Protein AF-A0AAE2MJR6-F1 (afdb_monomer_lite)

Structure (mmCIF, N/CA/C/O backbone):
data_AF-A0AAE2MJR6-F1
#
_entry.id   AF-A0AAE2MJR6-F1
#
loop_
_atom_site.group_PDB
_atom_site.id
_atom_site.type_symbol
_atom_site.label_atom_id
_atom_site.label_alt_id
_atom_site.label_comp_id
_atom_site.label_asym_id
_atom_site.label_entity_id
_atom_site.label_seq_id
_atom_site.pdbx_PDB_ins_code
_atom_site.Cartn_x
_atom_site.Cartn_y
_atom_site.Cartn_z
_atom_site.occupancy
_atom_site.B_iso_or_equiv
_atom_site.auth_seq_id
_atom_site.auth_comp_id
_atom_site.auth_asym_id
_atom_site.auth_atom_id
_atom_site.pdbx_PDB_model_num
ATOM 1 N N . MET A 1 1 ? -32.790 56.147 -13.586 1.00 42.50 1 MET A N 1
ATOM 2 C CA . MET A 1 1 ? -31.923 55.150 -14.253 1.00 42.50 1 MET A CA 1
ATOM 3 C C . MET A 1 1 ? -31.091 54.486 -13.165 1.00 42.50 1 MET A C 1
ATOM 5 O O . MET A 1 1 ? -30.377 55.201 -12.477 1.00 42.50 1 MET A O 1
ATOM 9 N N . LYS A 1 2 ? -31.269 53.187 -12.895 1.00 45.06 2 LYS A N 1
ATOM 10 C CA . LYS A 1 2 ? -30.605 52.491 -11.777 1.00 45.06 2 LYS A CA 1
ATOM 11 C C . LYS A 1 2 ? -29.998 51.201 -12.327 1.00 45.06 2 LYS A C 1
ATOM 13 O O . LYS A 1 2 ? -30.725 50.260 -12.621 1.00 45.06 2 LYS A O 1
ATOM 18 N N . TYR A 1 3 ? -28.690 51.224 -12.570 1.00 49.66 3 TYR A N 1
ATOM 19 C CA . TYR A 1 3 ? -27.945 50.092 -13.114 1.00 49.66 3 TYR A CA 1
ATOM 20 C C . TYR A 1 3 ? -27.740 49.054 -12.008 1.00 49.66 3 TYR A C 1
ATOM 22 O O . TYR A 1 3 ? -27.113 49.342 -10.991 1.00 49.66 3 TYR A O 1
ATOM 30 N N . ALA A 1 4 ? -28.312 47.865 -12.192 1.00 53.41 4 ALA A N 1
ATOM 31 C CA . ALA A 1 4 ? -28.063 46.717 -11.334 1.00 53.41 4 ALA A CA 1
ATOM 32 C C . ALA A 1 4 ? -26.775 46.031 -11.808 1.00 53.41 4 ALA A C 1
ATOM 34 O O . ALA A 1 4 ? -26.721 45.492 -12.912 1.00 53.41 4 ALA A O 1
ATOM 35 N N . ILE A 1 5 ? -25.729 46.093 -10.985 1.00 59.62 5 ILE A N 1
ATOM 36 C CA . ILE A 1 5 ? -24.461 45.402 -11.222 1.00 59.62 5 ILE A CA 1
ATOM 37 C C . ILE A 1 5 ? -24.640 43.951 -10.763 1.00 59.62 5 ILE A C 1
ATOM 39 O O . ILE A 1 5 ? -24.775 43.680 -9.571 1.00 59.62 5 ILE A O 1
ATOM 43 N N . LEU A 1 6 ? -24.673 43.027 -11.721 1.00 54.59 6 LEU A N 1
ATOM 44 C CA . LEU A 1 6 ? -24.628 41.585 -11.484 1.00 54.59 6 LEU A CA 1
ATOM 45 C C . LEU A 1 6 ? -23.176 41.178 -11.213 1.00 54.59 6 LEU A C 1
ATOM 47 O O . LEU A 1 6 ? -22.350 41.145 -12.123 1.00 54.59 6 LEU A O 1
ATOM 51 N N . ILE A 1 7 ? -22.864 40.881 -9.953 1.00 62.75 7 ILE A N 1
ATOM 52 C CA . ILE A 1 7 ? -21.582 40.292 -9.556 1.00 62.75 7 ILE A CA 1
ATOM 53 C C . ILE A 1 7 ? -21.680 38.784 -9.808 1.00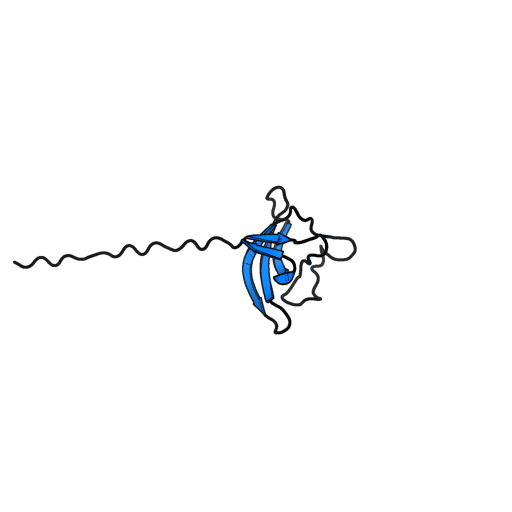 62.75 7 ILE A C 1
ATOM 55 O O . ILE A 1 7 ? -22.343 38.065 -9.063 1.00 62.75 7 ILE A O 1
ATOM 59 N N . ALA A 1 8 ? -21.043 38.304 -10.875 1.00 61.25 8 ALA A N 1
ATOM 60 C CA . ALA A 1 8 ? -20.866 36.877 -11.116 1.00 61.25 8 ALA A CA 1
ATOM 61 C C . ALA A 1 8 ? -19.721 36.359 -10.231 1.00 61.25 8 ALA A C 1
ATOM 63 O O . ALA A 1 8 ? -18.555 36.684 -10.456 1.00 61.25 8 ALA A O 1
ATOM 64 N N . ALA A 1 9 ? -20.050 35.576 -9.204 1.00 61.84 9 ALA A N 1
ATOM 65 C CA . ALA A 1 9 ? -19.058 34.891 -8.386 1.00 61.84 9 ALA A CA 1
ATOM 66 C C . ALA A 1 9 ? -18.460 33.715 -9.178 1.00 61.84 9 ALA A C 1
ATOM 68 O O . ALA A 1 9 ? -19.144 32.733 -9.466 1.00 61.84 9 ALA A O 1
ATOM 69 N N . LEU A 1 10 ? -17.181 33.823 -9.543 1.00 59.41 10 LEU A N 1
ATOM 70 C CA . LEU A 1 10 ? -16.387 32.728 -10.101 1.00 59.41 10 LEU A CA 1
ATOM 71 C C . LEU A 1 10 ? -16.128 31.694 -9.001 1.00 59.41 10 LEU A C 1
ATOM 73 O O . LEU A 1 10 ? -15.267 31.886 -8.144 1.00 59.41 10 LEU A O 1
ATOM 77 N N . VAL A 1 11 ? -16.883 30.598 -9.014 1.00 66.44 11 VAL A N 1
ATOM 78 C CA . VAL A 1 11 ? -16.616 29.442 -8.153 1.00 66.44 11 VAL A CA 1
ATOM 79 C C . VAL A 1 1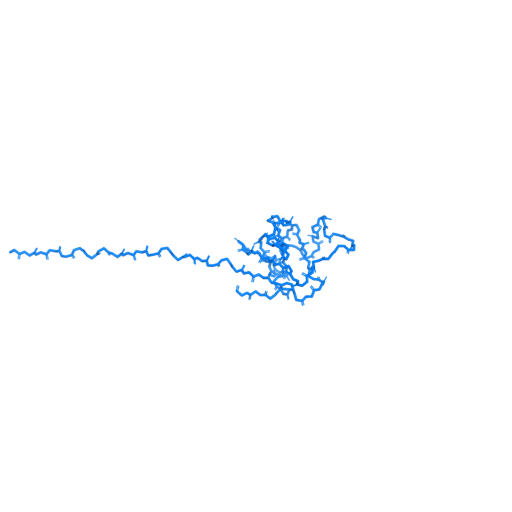1 ? -15.503 28.633 -8.819 1.00 66.44 11 VAL A C 1
ATOM 81 O O . VAL A 1 11 ? -15.744 27.925 -9.795 1.00 66.44 11 VAL A O 1
ATOM 84 N N . ALA A 1 12 ? -14.262 28.786 -8.356 1.00 63.78 12 ALA A N 1
ATOM 85 C CA . ALA A 1 12 ? -13.167 27.944 -8.826 1.00 63.78 12 ALA A CA 1
ATOM 86 C C . ALA A 1 12 ? -13.340 26.524 -8.252 1.00 63.78 12 ALA A C 1
ATOM 88 O O . ALA A 1 12 ? -13.517 26.391 -7.037 1.00 63.78 12 ALA A O 1
ATOM 89 N N . PRO A 1 13 ? -13.290 25.458 -9.072 1.00 57.78 13 PRO A N 1
ATOM 90 C CA . PRO A 1 13 ? -13.284 24.101 -8.554 1.00 57.78 13 PRO A CA 1
ATOM 91 C C . PRO A 1 13 ? -11.996 23.882 -7.756 1.00 57.78 13 PRO A C 1
ATOM 93 O O . PRO A 1 13 ? -10.889 24.035 -8.273 1.00 57.78 13 PRO A O 1
ATOM 96 N N . SER A 1 14 ? -12.141 23.541 -6.479 1.00 58.22 14 SER A N 1
ATOM 97 C CA . SER A 1 14 ? -11.035 23.098 -5.639 1.00 58.22 14 SER A CA 1
ATOM 98 C C . SER A 1 14 ? -10.531 21.769 -6.195 1.00 58.22 14 SER A C 1
ATOM 100 O O . SER A 1 14 ? -11.170 20.734 -6.013 1.00 58.22 14 SER A O 1
ATOM 102 N N . VAL A 1 15 ? -9.406 21.784 -6.909 1.00 58.53 15 VAL A N 1
ATOM 103 C CA . VAL A 1 15 ? -8.706 20.548 -7.263 1.00 58.53 15 VAL A CA 1
ATOM 104 C C . VAL A 1 15 ? -8.147 20.011 -5.951 1.00 58.53 15 VAL A C 1
ATOM 106 O O . VAL A 1 15 ? -7.145 20.511 -5.445 1.00 58.53 15 VAL A O 1
ATOM 109 N N . ALA A 1 16 ? -8.846 19.060 -5.336 1.00 59.31 16 ALA A N 1
ATOM 110 C CA . ALA A 1 16 ? -8.299 18.332 -4.206 1.00 59.31 16 ALA A CA 1
ATOM 111 C C . ALA A 1 16 ? -7.068 17.571 -4.717 1.00 59.31 16 ALA A C 1
ATOM 113 O O . ALA A 1 16 ? -7.208 16.665 -5.539 1.00 59.31 16 ALA A O 1
ATOM 114 N N . SER A 1 17 ? -5.866 17.968 -4.287 1.00 62.38 17 SER A N 1
ATOM 115 C CA . SER A 1 17 ? -4.665 17.159 -4.510 1.00 62.38 17 SER A CA 1
ATOM 116 C C . SER A 1 17 ? -4.923 15.755 -3.977 1.00 62.38 17 SER A C 1
ATOM 118 O O . SER A 1 17 ? -5.396 15.597 -2.850 1.00 62.38 17 SER A O 1
ATOM 120 N N . ALA A 1 18 ? -4.633 14.740 -4.788 1.00 77.19 18 ALA A N 1
ATOM 121 C CA . ALA A 1 18 ? -4.668 13.363 -4.323 1.00 77.19 18 ALA A CA 1
ATOM 122 C C . ALA A 1 18 ? -3.576 13.187 -3.252 1.00 77.19 18 ALA A C 1
ATOM 124 O O . ALA A 1 18 ? -2.391 13.336 -3.555 1.00 77.19 18 ALA A O 1
ATOM 125 N N . GLU A 1 19 ? -3.986 12.915 -2.006 1.00 93.31 19 GLU A N 1
ATOM 126 C CA . GLU A 1 19 ? -3.086 12.589 -0.886 1.00 93.31 19 GLU A CA 1
ATOM 127 C C . GLU A 1 19 ? -2.173 11.442 -1.342 1.00 93.31 19 GLU A C 1
ATOM 129 O O . GLU A 1 19 ? -2.656 10.412 -1.827 1.00 93.31 19 GLU A O 1
ATOM 134 N N . THR A 1 20 ? -0.857 11.636 -1.252 1.00 96.06 20 THR A N 1
ATOM 135 C CA . THR A 1 20 ? 0.115 10.611 -1.654 1.00 96.06 20 THR A CA 1
ATOM 136 C C . THR A 1 20 ? 0.805 10.072 -0.419 1.00 96.06 20 THR A C 1
ATOM 138 O O . THR A 1 20 ? 1.263 10.820 0.441 1.00 96.06 20 THR A O 1
ATOM 141 N N . CYS A 1 21 ? 0.865 8.751 -0.325 1.00 97.69 21 CYS A N 1
ATOM 142 C CA . CYS A 1 21 ? 1.410 8.038 0.812 1.00 97.69 21 CYS A CA 1
ATOM 143 C C . CYS A 1 21 ? 2.660 7.252 0.426 1.00 97.69 21 CYS A C 1
ATOM 145 O O . CYS A 1 21 ? 2.731 6.674 -0.656 1.00 97.69 21 CYS A O 1
ATOM 147 N N . TYR A 1 22 ? 3.596 7.148 1.360 1.00 97.94 22 TYR A N 1
ATOM 148 C CA . TYR A 1 22 ? 4.832 6.387 1.237 1.00 97.94 22 TYR A CA 1
ATOM 149 C C .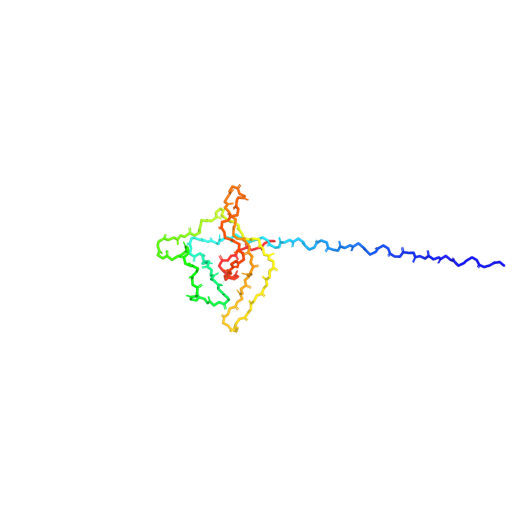 TYR A 1 22 ? 4.932 5.370 2.380 1.00 97.94 22 TYR A C 1
ATOM 151 O O . TYR A 1 22 ? 4.555 5.689 3.515 1.00 97.94 22 TYR A O 1
ATOM 159 N N . PRO A 1 23 ? 5.404 4.146 2.113 1.00 98.06 23 PRO A N 1
ATOM 160 C CA . PRO A 1 23 ? 5.501 3.115 3.132 1.00 98.06 23 PRO A CA 1
ATOM 161 C C . PRO A 1 23 ? 6.612 3.478 4.119 1.00 98.06 23 PRO A C 1
ATOM 163 O O . PRO A 1 23 ? 7.699 3.896 3.719 1.00 98.06 23 PRO A O 1
ATOM 166 N N . LYS A 1 24 ? 6.342 3.339 5.422 1.00 98.06 24 LYS A N 1
ATOM 167 C CA . LYS A 1 24 ? 7.321 3.684 6.470 1.00 98.06 24 LYS A CA 1
ATOM 168 C C . LYS A 1 24 ? 8.514 2.729 6.495 1.00 98.06 24 LYS A C 1
ATOM 170 O O . LYS A 1 24 ? 9.622 3.143 6.821 1.00 98.06 24 LYS A O 1
ATOM 175 N N . ASP A 1 25 ? 8.270 1.469 6.156 1.00 97.56 25 ASP A N 1
ATOM 176 C CA . ASP A 1 25 ? 9.248 0.392 6.052 1.00 97.56 25 ASP A CA 1
ATOM 177 C C . ASP A 1 25 ? 8.695 -0.729 5.145 1.00 97.56 25 ASP A C 1
ATOM 179 O O . ASP A 1 25 ? 7.597 -0.619 4.592 1.00 97.56 25 ASP A O 1
ATOM 183 N N . ASN A 1 26 ? 9.449 -1.821 4.998 1.00 96.56 26 ASN A N 1
ATOM 184 C CA . ASN A 1 26 ? 9.075 -2.959 4.151 1.00 96.56 26 ASN A CA 1
ATOM 185 C C . ASN A 1 26 ? 8.011 -3.883 4.783 1.00 96.56 26 ASN 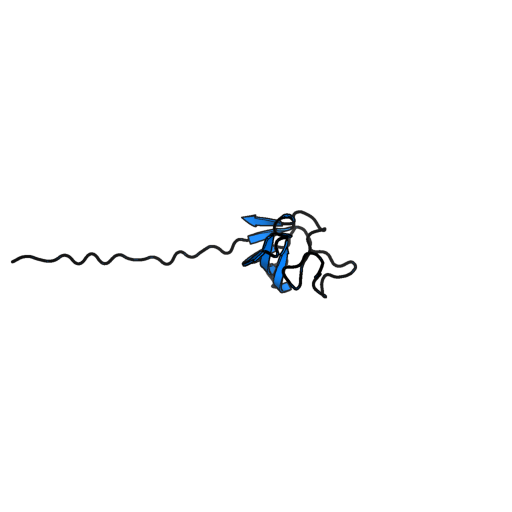A C 1
ATOM 187 O O . ASN A 1 26 ? 7.694 -4.918 4.204 1.00 96.56 26 ASN A O 1
ATOM 191 N N . SER A 1 27 ? 7.476 -3.553 5.965 1.00 96.19 27 SER A N 1
ATOM 192 C CA . SER A 1 27 ? 6.366 -4.290 6.590 1.00 96.19 27 SER A CA 1
ATOM 193 C C . SER A 1 27 ? 4.989 -3.761 6.177 1.00 96.19 27 SER A C 1
ATOM 195 O O . SER A 1 27 ? 3.972 -4.357 6.532 1.00 96.19 27 SER A O 1
ATOM 197 N N . ALA A 1 28 ? 4.945 -2.654 5.425 1.00 97.44 28 ALA A N 1
ATOM 198 C CA . ALA A 1 28 ? 3.712 -2.060 4.934 1.00 97.44 28 ALA A CA 1
ATOM 199 C C . ALA A 1 28 ? 2.921 -3.044 4.062 1.00 97.44 28 ALA A C 1
ATOM 201 O O . ALA A 1 28 ? 3.434 -3.609 3.093 1.00 97.44 28 ALA A O 1
ATOM 202 N N . ARG A 1 29 ? 1.643 -3.225 4.401 1.00 97.06 29 ARG A N 1
ATOM 203 C CA . ARG A 1 29 ? 0.779 -4.209 3.749 1.00 97.06 29 ARG A CA 1
ATOM 204 C C . ARG A 1 29 ? -0.067 -3.593 2.650 1.00 97.06 29 ARG A C 1
ATOM 206 O O . ARG A 1 29 ? -0.543 -2.462 2.768 1.00 97.06 29 ARG A O 1
ATOM 213 N N . ILE A 1 30 ? -0.317 -4.409 1.629 1.00 98.25 30 ILE A N 1
ATOM 214 C CA . ILE A 1 30 ? -1.295 -4.158 0.573 1.00 98.25 30 ILE A CA 1
ATOM 215 C C . ILE A 1 30 ? -2.451 -5.142 0.745 1.00 98.25 30 ILE A C 1
ATOM 217 O O . ILE A 1 30 ? -2.247 -6.350 0.880 1.00 98.25 30 ILE A O 1
ATOM 221 N N . LEU A 1 31 ? -3.669 -4.615 0.768 1.00 97.69 31 LEU A N 1
ATOM 222 C CA . LEU A 1 31 ? -4.876 -5.331 1.163 1.00 97.69 31 LEU A CA 1
ATOM 223 C C . LEU A 1 31 ? -5.903 -5.340 0.023 1.00 97.69 31 LEU A C 1
ATOM 225 O O . LEU A 1 31 ? -6.004 -4.378 -0.742 1.00 97.69 31 LEU A O 1
ATOM 229 N N . SER A 1 32 ? -6.685 -6.414 -0.076 1.00 97.56 32 SER A N 1
ATOM 230 C CA . SER A 1 32 ? -7.801 -6.534 -1.027 1.00 97.56 32 SER A CA 1
ATOM 231 C C . SER A 1 32 ? -9.067 -5.813 -0.558 1.00 97.56 32 SER A C 1
ATOM 233 O O . SER A 1 32 ? -9.886 -5.412 -1.382 1.00 97.56 32 SER A O 1
ATOM 235 N N . SER A 1 33 ? -9.220 -5.604 0.748 1.00 95.75 33 SER A N 1
ATOM 236 C CA . SER A 1 33 ? -10.334 -4.868 1.346 1.00 95.75 33 SER A CA 1
ATOM 237 C C . SER A 1 33 ? -9.883 -4.097 2.589 1.00 95.75 33 SER A C 1
ATOM 239 O O . SER A 1 33 ? -8.735 -4.197 3.031 1.00 95.75 33 SER A O 1
ATOM 241 N N . ALA A 1 34 ? -10.787 -3.306 3.170 1.00 95.19 34 ALA A N 1
ATOM 242 C CA . ALA A 1 34 ? -10.564 -2.605 4.433 1.00 95.19 34 ALA A CA 1
ATOM 243 C C . ALA A 1 34 ? -10.627 -3.579 5.627 1.00 95.19 34 ALA A C 1
ATOM 245 O O . ALA A 1 34 ? -11.528 -3.499 6.454 1.00 95.19 34 ALA A O 1
ATOM 246 N N . SER A 1 35 ? -9.695 -4.532 5.671 1.00 93.31 35 SER A N 1
ATOM 247 C CA . SER A 1 35 ? -9.544 -5.535 6.725 1.00 93.31 35 SER A CA 1
ATOM 248 C C . SER A 1 35 ? -8.059 -5.857 6.906 1.00 93.31 35 SER A C 1
ATOM 250 O O . SER A 1 35 ? -7.357 -6.076 5.917 1.00 93.31 35 SER A O 1
ATOM 252 N N . PRO A 1 36 ? -7.531 -5.935 8.140 1.00 90.50 36 PRO A N 1
ATOM 253 C CA . PRO A 1 36 ? -6.087 -5.960 8.356 1.00 90.50 36 PRO A CA 1
ATOM 254 C C . PRO A 1 36 ? -5.436 -7.288 7.941 1.00 90.50 36 PRO A C 1
ATOM 256 O O . PRO A 1 36 ? -4.223 -7.337 7.740 1.00 90.50 36 PRO A O 1
ATOM 259 N N . ASN A 1 37 ? -6.223 -8.359 7.818 1.00 92.19 37 ASN A N 1
ATOM 260 C CA . ASN A 1 37 ? -5.742 -9.693 7.456 1.00 92.19 37 ASN A CA 1
ATOM 261 C C . ASN A 1 37 ? -6.066 -10.072 6.004 1.00 92.19 37 ASN A C 1
ATOM 263 O O . ASN A 1 37 ? -5.659 -11.142 5.556 1.00 92.19 37 ASN A O 1
ATOM 267 N N . ASP A 1 38 ? -6.776 -9.216 5.265 1.00 95.50 38 ASP A N 1
ATOM 268 C CA . ASP A 1 38 ? -7.136 -9.479 3.873 1.00 95.50 38 ASP A CA 1
ATOM 269 C C . ASP A 1 38 ? -6.005 -9.058 2.924 1.00 95.50 38 ASP A C 1
ATOM 271 O O . ASP A 1 38 ? -6.134 -8.125 2.132 1.00 95.50 38 ASP A O 1
ATOM 275 N N . ILE A 1 39 ? -4.849 -9.718 3.064 1.00 97.44 39 ILE A N 1
ATOM 276 C CA . ILE A 1 39 ? -3.658 -9.454 2.247 1.00 97.44 39 ILE A CA 1
ATOM 277 C C . ILE A 1 39 ? -3.966 -9.757 0.781 1.00 97.44 39 ILE A C 1
ATOM 279 O O . ILE A 1 39 ? -4.390 -10.874 0.439 1.00 97.44 39 ILE A O 1
ATOM 283 N N . HIS A 1 40 ? -3.687 -8.774 -0.076 1.00 98.12 40 HIS A N 1
ATOM 284 C CA . HIS A 1 40 ? -3.895 -8.887 -1.512 1.00 98.12 40 HIS A CA 1
ATOM 285 C C . HIS A 1 40 ? -3.099 -10.075 -2.083 1.00 98.12 40 HIS A C 1
ATOM 287 O O . HIS A 1 40 ? -1.937 -10.237 -1.709 1.00 98.12 40 HIS A O 1
ATOM 293 N N . PRO A 1 41 ? -3.668 -10.913 -2.975 1.00 97.38 41 PRO A N 1
ATOM 294 C CA . PRO A 1 41 ? -3.019 -12.132 -3.472 1.00 97.38 41 PRO A CA 1
ATOM 295 C C . PRO A 1 41 ? -1.588 -11.943 -3.995 1.00 97.38 41 PRO A C 1
ATOM 297 O O . PRO A 1 41 ? -0.718 -12.738 -3.649 1.00 97.38 41 PRO A O 1
ATOM 300 N N . ASP A 1 42 ? -1.334 -10.866 -4.743 1.00 97.00 42 ASP A N 1
ATOM 301 C CA . ASP A 1 42 ? -0.004 -10.526 -5.287 1.00 97.00 42 ASP A CA 1
ATOM 302 C C . ASP A 1 42 ? 1.058 -10.224 -4.206 1.00 97.00 42 ASP A C 1
ATOM 304 O O . ASP A 1 42 ? 2.260 -10.273 -4.467 1.00 97.00 42 ASP A O 1
ATOM 308 N N . TRP A 1 43 ? 0.617 -9.921 -2.982 1.00 97.00 43 TRP A N 1
ATOM 309 C CA . TRP A 1 43 ? 1.440 -9.452 -1.863 1.00 97.00 43 TRP A CA 1
ATOM 310 C C . TRP A 1 43 ? 1.515 -10.462 -0.710 1.00 97.00 43 TRP A C 1
ATOM 312 O O . TRP A 1 43 ? 1.828 -10.104 0.423 1.00 97.00 43 TRP A O 1
ATOM 322 N N . ARG A 1 44 ? 1.202 -11.734 -0.979 1.00 94.56 44 ARG A N 1
ATOM 323 C CA . ARG A 1 44 ? 1.333 -12.836 -0.013 1.00 94.56 44 ARG A CA 1
ATOM 324 C C . ARG A 1 44 ? 2.730 -13.460 -0.065 1.00 94.56 44 ARG A C 1
ATOM 326 O O . ARG A 1 44 ? 3.447 -13.331 -1.052 1.00 94.56 44 ARG A O 1
ATOM 333 N N . GLY A 1 45 ? 3.078 -14.208 0.982 1.00 93.38 45 GLY A N 1
ATOM 334 C CA . GLY A 1 45 ? 4.368 -14.896 1.075 1.00 93.38 45 GLY A CA 1
ATOM 335 C C . GLY A 1 45 ? 5.512 -13.909 1.294 1.00 93.38 45 GLY A C 1
ATOM 336 O O . GLY A 1 45 ? 5.419 -13.061 2.176 1.00 93.38 45 GLY A O 1
ATOM 337 N N . ASP A 1 46 ? 6.560 -14.020 0.480 1.00 93.75 46 ASP A N 1
ATOM 338 C CA . ASP A 1 46 ? 7.780 -13.210 0.602 1.00 93.75 46 ASP A CA 1
ATOM 339 C C . ASP A 1 46 ? 7.713 -11.869 -0.164 1.00 93.75 46 ASP A C 1
ATOM 341 O O . ASP A 1 46 ? 8.697 -11.129 -0.211 1.00 93.75 46 ASP A O 1
ATOM 345 N N . SER A 1 47 ? 6.572 -11.537 -0.784 1.00 94.88 47 SER A N 1
ATOM 346 C CA . SER A 1 47 ? 6.361 -10.252 -1.467 1.00 94.88 47 SER A CA 1
ATOM 347 C C . SER A 1 47 ? 6.299 -9.091 -0.469 1.00 94.88 47 SER A C 1
ATOM 349 O O . SER A 1 47 ? 5.570 -9.151 0.518 1.00 94.88 47 SER A O 1
ATOM 351 N N . TYR A 1 48 ? 6.995 -7.988 -0.760 1.00 95.56 48 TYR A N 1
ATOM 352 C CA . TYR A 1 48 ? 6.968 -6.779 0.068 1.00 95.56 48 TYR A CA 1
ATOM 353 C C . TYR A 1 48 ? 7.050 -5.506 -0.775 1.00 95.56 48 TYR A C 1
ATOM 355 O O . TYR A 1 48 ? 7.729 -5.453 -1.804 1.00 95.56 48 TYR A O 1
ATOM 363 N N . VAL A 1 49 ? 6.371 -4.456 -0.318 1.00 96.44 49 VAL A N 1
ATOM 364 C CA . VAL A 1 49 ? 6.489 -3.121 -0.905 1.00 96.44 49 VAL A CA 1
ATOM 365 C C . VAL A 1 49 ? 7.786 -2.467 -0.430 1.00 96.44 49 VAL A C 1
ATOM 367 O O . VAL A 1 49 ? 8.093 -2.458 0.760 1.00 96.44 49 VAL A O 1
ATOM 370 N N . GLY A 1 50 ? 8.555 -1.903 -1.362 1.00 95.56 50 GLY A N 1
ATOM 371 C CA . GLY A 1 50 ? 9.762 -1.145 -1.028 1.00 95.56 50 GLY A CA 1
ATOM 372 C C . GLY A 1 50 ? 9.452 0.295 -0.611 1.00 95.56 50 GLY A C 1
ATOM 373 O O . GLY A 1 50 ? 8.512 0.903 -1.113 1.00 95.56 50 GLY A O 1
ATOM 374 N N . THR A 1 51 ? 10.305 0.891 0.224 1.00 96.25 51 THR A N 1
ATOM 375 C CA . THR A 1 51 ? 10.159 2.274 0.734 1.00 96.25 51 THR A CA 1
ATOM 376 C C . THR A 1 51 ? 10.135 3.373 -0.335 1.00 96.25 51 THR A C 1
ATOM 378 O O . THR A 1 51 ? 9.672 4.475 -0.067 1.00 96.25 51 THR A O 1
ATOM 381 N N . SER A 1 52 ? 10.608 3.100 -1.556 1.00 96.44 52 SER A N 1
ATOM 382 C CA . SER A 1 52 ? 10.563 4.051 -2.685 1.00 96.44 52 SER A CA 1
ATOM 383 C C . SER A 1 52 ? 9.257 4.016 -3.490 1.00 96.44 52 SER A C 1
ATOM 385 O O . SER A 1 52 ? 9.154 4.687 -4.515 1.00 96.44 52 SER A O 1
ATOM 387 N N . TRP A 1 53 ? 8.299 3.179 -3.099 1.00 97.88 53 TRP A N 1
ATOM 388 C CA . TRP A 1 53 ? 6.993 3.088 -3.744 1.00 97.88 53 TRP A CA 1
ATOM 389 C C . TRP A 1 53 ? 6.063 4.168 -3.199 1.00 97.88 53 TRP A C 1
ATOM 391 O O . TRP A 1 53 ? 6.288 4.705 -2.115 1.00 97.88 53 TRP A O 1
ATOM 401 N N . SER A 1 54 ? 5.000 4.470 -3.934 1.00 97.69 54 SER A N 1
ATOM 402 C CA . SER A 1 54 ? 3.998 5.436 -3.491 1.00 97.69 54 SER A CA 1
ATOM 403 C C . SER A 1 54 ? 2.588 4.902 -3.677 1.00 97.69 54 SER A C 1
ATOM 405 O O . SER A 1 54 ? 2.337 3.993 -4.466 1.00 97.69 54 SER A O 1
ATOM 407 N N . PHE A 1 55 ? 1.657 5.459 -2.918 1.00 98.12 55 PHE A N 1
ATOM 408 C CA . PHE A 1 55 ? 0.251 5.108 -2.966 1.00 98.12 55 PHE A CA 1
ATOM 409 C C . PHE A 1 55 ? -0.583 6.373 -3.131 1.00 98.12 55 PHE A C 1
ATOM 411 O O . PHE A 1 55 ? -0.541 7.266 -2.286 1.00 98.12 55 PHE A O 1
ATOM 418 N N . VAL A 1 56 ? -1.326 6.452 -4.231 1.00 97.25 56 VAL A N 1
ATOM 419 C CA . VAL A 1 56 ? -2.168 7.603 -4.570 1.00 97.25 56 VAL A CA 1
ATOM 420 C C . VAL A 1 56 ? -3.571 7.345 -4.046 1.00 97.25 56 VAL A C 1
ATOM 422 O O . VAL A 1 56 ? -4.244 6.418 -4.500 1.00 97.25 56 VAL A O 1
ATOM 425 N N . VAL A 1 57 ? -4.010 8.148 -3.080 1.00 97.00 57 VAL A N 1
ATOM 426 C CA . VAL A 1 57 ? -5.282 7.956 -2.381 1.00 97.00 57 VAL A CA 1
ATOM 427 C C . VAL A 1 57 ? -6.436 8.553 -3.181 1.00 97.00 57 VAL A C 1
ATOM 429 O O . VAL A 1 57 ? -6.415 9.727 -3.547 1.00 97.00 57 VAL A O 1
ATOM 432 N N . HIS A 1 58 ? -7.501 7.770 -3.361 1.00 94.69 58 HIS A N 1
ATOM 433 C CA . HIS A 1 58 ? -8.782 8.239 -3.908 1.00 94.69 58 HIS A CA 1
ATOM 434 C C . HIS A 1 58 ? -9.992 7.885 -3.033 1.00 94.69 58 HIS A C 1
ATOM 436 O O . HIS A 1 58 ? -11.124 8.209 -3.384 1.00 94.69 58 HIS A O 1
ATOM 442 N N . GLY A 1 59 ? -9.784 7.244 -1.879 1.00 93.25 59 GLY A N 1
ATOM 443 C CA . GLY A 1 59 ? -10.851 6.937 -0.929 1.00 93.25 59 GLY A CA 1
ATOM 444 C C . GLY A 1 59 ? -10.344 6.609 0.473 1.00 93.25 59 GLY A C 1
ATOM 445 O O . GLY A 1 59 ? -9.167 6.318 0.684 1.00 93.25 59 GLY A O 1
ATOM 446 N N . LYS A 1 60 ? -11.252 6.649 1.448 1.00 94.00 60 LYS A N 1
ATOM 447 C CA . LYS A 1 60 ? -10.995 6.300 2.854 1.00 94.00 60 LYS A CA 1
ATOM 448 C C . LYS A 1 60 ? -12.033 5.270 3.297 1.00 94.00 60 LYS A C 1
ATOM 450 O O . LYS A 1 60 ? -13.172 5.324 2.839 1.00 94.00 60 LYS A O 1
ATOM 455 N N . ALA A 1 61 ? -11.637 4.334 4.153 1.00 91.56 61 ALA A N 1
ATOM 456 C CA . ALA A 1 61 ? -12.523 3.325 4.727 1.00 91.56 61 ALA A CA 1
ATOM 457 C C . ALA A 1 61 ? -12.156 3.064 6.193 1.00 91.56 61 ALA A C 1
ATOM 459 O O . ALA A 1 61 ? -10.998 3.213 6.587 1.00 91.56 61 ALA A O 1
ATOM 460 N N . GLU A 1 62 ? -13.141 2.674 6.997 1.00 87.44 62 GLU A N 1
ATOM 461 C CA . GLU A 1 62 ? -12.975 2.338 8.412 1.00 87.44 62 GLU A CA 1
ATOM 462 C C . GLU A 1 62 ? -13.840 1.111 8.728 1.00 87.44 62 GLU A C 1
ATOM 464 O O . GLU A 1 62 ? -14.979 1.027 8.273 1.00 87.44 62 GLU A O 1
ATOM 469 N N . ASP A 1 63 ? -13.303 0.161 9.494 1.00 77.38 63 ASP A N 1
ATOM 470 C CA . ASP A 1 63 ? -13.999 -1.070 9.912 1.00 77.38 63 ASP A CA 1
ATOM 471 C C . ASP A 1 63 ? -14.167 -1.162 11.445 1.00 77.38 63 ASP A C 1
ATOM 473 O O . ASP A 1 63 ? -14.509 -2.210 11.987 1.00 77.38 63 ASP A O 1
ATOM 477 N N . GLY A 1 64 ? -13.890 -0.068 12.166 1.00 72.56 64 GLY A N 1
ATOM 478 C CA . GLY A 1 64 ? -13.868 -0.026 13.633 1.00 72.56 64 GLY A CA 1
ATOM 479 C C . GLY A 1 64 ? -12.593 -0.596 14.276 1.00 72.56 64 GLY A C 1
ATOM 480 O O . GLY A 1 64 ? -12.373 -0.376 15.464 1.00 72.56 64 GLY A O 1
ATOM 481 N N . THR A 1 65 ? -11.718 -1.261 13.514 1.00 77.38 65 THR A N 1
ATOM 482 C CA . THR A 1 65 ? -10.420 -1.792 13.981 1.00 77.38 65 THR A CA 1
ATOM 483 C C . THR A 1 65 ? -9.223 -1.008 13.441 1.00 77.38 65 THR A C 1
ATOM 485 O O . THR A 1 65 ? -8.146 -1.004 14.044 1.00 77.38 65 THR A O 1
ATOM 488 N N . GLY A 1 66 ? -9.405 -0.295 12.329 1.00 86.94 66 GLY A N 1
ATOM 489 C CA . GLY A 1 66 ? -8.365 0.518 11.719 1.00 86.94 66 GLY A CA 1
ATOM 490 C C . GLY A 1 66 ? -8.894 1.585 10.766 1.00 86.94 66 GLY A C 1
ATOM 491 O O . GLY A 1 66 ? -10.062 1.603 10.383 1.00 86.94 66 GLY A O 1
ATOM 492 N N . LYS A 1 67 ? -7.982 2.484 10.381 1.00 95.12 67 LYS A N 1
ATOM 493 C CA . LYS A 1 67 ? -8.183 3.459 9.305 1.00 95.12 67 LYS A CA 1
ATOM 494 C C . LYS A 1 67 ? -7.468 2.973 8.056 1.00 95.12 67 LYS A C 1
ATOM 496 O O . LYS A 1 67 ? -6.260 2.717 8.106 1.00 95.12 67 LYS A O 1
ATOM 501 N N . TYR A 1 68 ? -8.194 2.911 6.951 1.00 96.94 68 TYR A N 1
ATOM 502 C CA . TYR A 1 68 ? -7.701 2.426 5.671 1.00 96.94 68 TYR A CA 1
ATOM 503 C C . TYR A 1 68 ? -7.807 3.509 4.610 1.00 96.94 68 TYR A C 1
ATOM 505 O O . TYR A 1 68 ? -8.700 4.360 4.637 1.00 96.94 68 TYR A O 1
ATOM 513 N N . LEU A 1 69 ? -6.894 3.447 3.652 1.00 97.06 69 LEU A N 1
ATOM 514 C CA . LEU A 1 69 ? -6.933 4.266 2.452 1.00 97.06 69 LEU A CA 1
ATOM 515 C C . LEU A 1 69 ? -7.116 3.349 1.249 1.00 97.06 69 LEU A C 1
ATOM 517 O O . LEU A 1 69 ? -6.482 2.299 1.183 1.00 97.06 69 LEU A O 1
ATOM 521 N N . ARG A 1 70 ? -7.981 3.757 0.323 1.00 97.19 70 ARG A N 1
ATOM 522 C CA . ARG A 1 70 ? -8.229 3.098 -0.961 1.00 97.19 70 ARG A CA 1
ATOM 523 C C . ARG A 1 70 ? -7.578 3.926 -2.060 1.00 97.19 70 ARG A C 1
ATOM 525 O O . ARG A 1 70 ? -7.677 5.158 -2.038 1.00 97.19 70 ARG A O 1
ATOM 532 N N . GLY A 1 71 ? -6.900 3.271 -2.988 1.00 97.19 71 GLY A N 1
ATOM 533 C CA . GLY A 1 71 ? -5.990 3.976 -3.877 1.00 97.19 71 GLY A CA 1
ATOM 534 C C . GLY A 1 71 ? -5.259 3.081 -4.860 1.00 97.19 71 GLY A C 1
ATOM 535 O O . GLY A 1 71 ? -5.524 1.884 -4.967 1.00 97.19 71 GLY A O 1
ATOM 536 N N . ASN A 1 72 ? -4.312 3.688 -5.563 1.00 98.19 72 ASN A N 1
ATOM 537 C CA . ASN A 1 72 ? -3.459 3.021 -6.535 1.00 98.19 72 ASN A CA 1
ATOM 538 C C . ASN A 1 72 ? -2.035 2.914 -5.998 1.00 98.19 72 ASN A C 1
ATOM 540 O O . ASN A 1 72 ? -1.445 3.914 -5.587 1.00 98.19 72 ASN A O 1
ATOM 544 N N . LEU A 1 73 ? -1.472 1.710 -6.047 1.00 98.38 73 LEU A N 1
ATOM 545 C CA . LEU A 1 73 ? -0.076 1.464 -5.723 1.00 98.38 73 LEU A CA 1
ATOM 546 C C . LEU A 1 73 ? 0.795 1.714 -6.955 1.00 98.38 73 LEU A C 1
ATOM 548 O O . LEU A 1 73 ? 0.581 1.121 -8.015 1.00 98.38 73 LEU A O 1
ATOM 552 N N . MET A 1 74 ? 1.806 2.558 -6.792 1.00 98.25 74 MET A N 1
ATOM 553 C CA . MET A 1 74 ? 2.698 3.007 -7.848 1.00 98.25 74 MET A CA 1
ATOM 554 C C . MET A 1 74 ? 4.127 2.538 -7.569 1.00 98.25 74 MET A C 1
ATOM 556 O O . MET A 1 74 ? 4.653 2.652 -6.460 1.00 98.25 74 MET A O 1
ATOM 560 N N . SER A 1 75 ? 4.776 2.026 -8.608 1.00 97.12 75 SER A N 1
ATOM 561 C CA . SER A 1 75 ? 6.195 1.687 -8.584 1.00 97.12 75 SER A CA 1
ATOM 562 C C . SER A 1 75 ? 7.061 2.951 -8.460 1.00 97.12 75 SER A C 1
ATOM 564 O O . SER A 1 75 ? 6.643 4.030 -8.890 1.00 97.12 75 SER A O 1
ATOM 566 N N . PRO A 1 76 ? 8.326 2.825 -8.019 1.00 96.19 76 PRO A N 1
ATOM 567 C CA . PRO A 1 76 ? 9.266 3.951 -7.951 1.00 96.19 76 PRO A CA 1
ATOM 568 C C . PRO A 1 76 ? 9.533 4.639 -9.300 1.00 96.19 76 PRO A C 1
ATOM 570 O O . PRO A 1 76 ? 10.087 5.731 -9.347 1.00 96.19 76 PRO A O 1
ATOM 573 N N . ARG A 1 77 ? 9.175 3.990 -10.417 1.00 95.38 77 ARG A N 1
ATOM 574 C CA . ARG A 1 77 ? 9.320 4.525 -11.781 1.00 95.38 77 ARG A CA 1
ATOM 575 C C . ARG A 1 77 ? 8.036 5.184 -12.302 1.00 95.38 77 ARG A C 1
ATOM 577 O O . ARG A 1 77 ? 7.961 5.492 -13.486 1.00 95.38 77 ARG A O 1
ATOM 584 N N . GLY A 1 78 ? 7.020 5.352 -11.453 1.00 92.69 78 GLY A N 1
ATOM 585 C CA . GLY A 1 78 ? 5.736 5.967 -11.805 1.00 92.69 78 GLY A CA 1
ATOM 586 C C . GLY A 1 78 ? 4.746 5.038 -12.516 1.00 92.69 78 GLY A C 1
ATOM 587 O O . GLY A 1 78 ? 3.663 5.474 -12.892 1.00 92.69 78 GLY A O 1
ATOM 588 N N . GLY A 1 79 ? 5.085 3.760 -12.701 1.00 97.50 79 GLY A N 1
ATOM 589 C CA . GLY A 1 79 ? 4.169 2.765 -13.265 1.00 97.50 79 GLY A CA 1
ATOM 590 C C . GLY A 1 79 ? 3.154 2.274 -12.235 1.00 97.50 79 GLY A C 1
ATOM 591 O O . GLY A 1 79 ? 3.530 2.030 -11.089 1.00 97.50 79 GLY A O 1
ATOM 592 N N . LEU A 1 80 ? 1.900 2.102 -12.650 1.00 97.88 80 LEU A N 1
ATOM 593 C CA . LEU A 1 80 ? 0.842 1.487 -11.847 1.00 97.88 80 LEU A CA 1
ATOM 594 C C . LEU A 1 80 ? 1.158 0.006 -11.594 1.00 97.88 80 LEU A C 1
ATOM 596 O O . LEU A 1 80 ? 1.443 -0.722 -12.543 1.00 97.88 80 LEU A O 1
ATOM 600 N N . VAL A 1 81 ? 1.093 -0.430 -10.335 1.00 98.12 81 VAL A N 1
ATOM 601 C CA . VAL A 1 81 ? 1.334 -1.829 -9.946 1.00 98.12 81 VAL A CA 1
ATOM 602 C C . VAL A 1 81 ? 0.036 -2.535 -9.588 1.00 98.12 81 VAL A C 1
ATOM 604 O O . VAL A 1 81 ? -0.282 -3.555 -10.189 1.00 98.12 81 VAL A O 1
ATOM 607 N N . ASN A 1 82 ? -0.754 -1.961 -8.682 1.00 98.44 82 ASN A N 1
ATOM 608 C CA . ASN A 1 82 ? -2.113 -2.420 -8.418 1.00 98.44 82 ASN A CA 1
ATOM 609 C C . ASN A 1 82 ? -3.051 -1.219 -8.367 1.00 98.44 82 ASN A C 1
ATOM 611 O O . ASN A 1 82 ? -2.782 -0.235 -7.674 1.00 98.44 82 ASN A O 1
ATOM 615 N N . ALA A 1 83 ? -4.155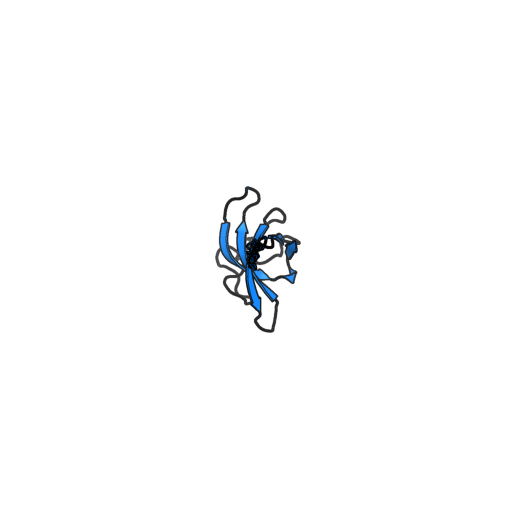 -1.311 -9.102 1.00 97.69 83 ALA A N 1
ATOM 616 C CA . ALA A 1 83 ? -5.238 -0.351 -9.002 1.00 97.69 83 ALA A CA 1
ATOM 617 C C . ALA A 1 83 ? -6.179 -0.741 -7.866 1.00 97.69 83 ALA A C 1
ATOM 619 O O . ALA A 1 83 ? -6.445 -1.923 -7.662 1.00 97.69 83 ALA A O 1
ATOM 620 N N . ASP A 1 84 ? -6.728 0.270 -7.206 1.00 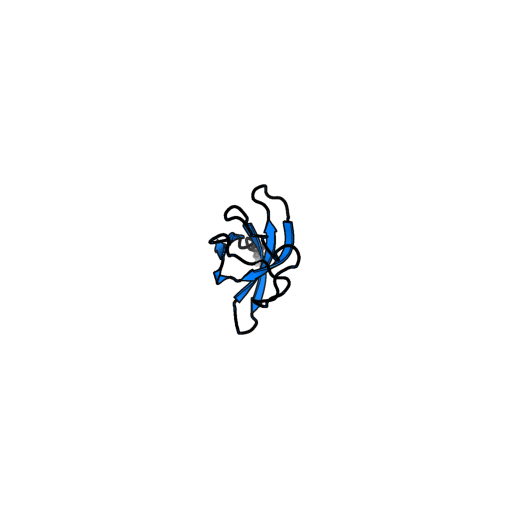97.06 84 ASP A N 1
ATOM 621 C CA . ASP A 1 84 ? -7.886 0.125 -6.330 1.00 97.06 84 ASP A CA 1
ATOM 622 C C . ASP A 1 84 ? -7.727 -0.876 -5.170 1.00 97.06 84 ASP A C 1
ATOM 624 O O . ASP A 1 84 ? -8.634 -1.635 -4.835 1.00 97.06 84 ASP A O 1
ATOM 628 N N . VAL A 1 85 ? -6.558 -0.850 -4.535 1.00 98.00 85 VAL A N 1
ATOM 629 C CA . VAL A 1 85 ? -6.242 -1.661 -3.353 1.00 98.00 85 VAL A CA 1
ATOM 630 C C . VAL A 1 85 ? -6.336 -0.827 -2.080 1.00 98.00 85 VAL A C 1
ATOM 632 O O . VAL A 1 85 ? -6.533 0.392 -2.119 1.00 98.00 85 VAL A O 1
ATOM 635 N N . TYR A 1 86 ? -6.202 -1.491 -0.937 1.00 97.81 86 TYR A N 1
ATOM 636 C CA . TYR A 1 86 ? -6.290 -0.874 0.377 1.00 97.81 86 TYR A CA 1
ATOM 637 C C . TYR A 1 86 ? -4.942 -0.911 1.100 1.00 97.81 86 TYR A C 1
ATOM 639 O O . TYR A 1 86 ? -4.181 -1.869 0.985 1.00 97.81 86 TYR A O 1
ATOM 647 N N . ILE A 1 87 ? -4.667 0.127 1.888 1.00 97.81 87 ILE A N 1
ATOM 648 C CA . ILE A 1 87 ? -3.526 0.192 2.810 1.00 97.81 87 ILE A CA 1
ATOM 649 C C . ILE A 1 87 ? -3.988 0.591 4.210 1.00 97.81 87 ILE A C 1
ATOM 651 O O . ILE A 1 87 ? -4.983 1.300 4.375 1.00 97.81 87 ILE A O 1
ATOM 655 N N . LEU A 1 88 ? -3.236 0.190 5.234 1.00 96.81 88 LEU A N 1
ATOM 656 C CA . LEU A 1 88 ? -3.444 0.639 6.612 1.00 96.81 88 LEU A CA 1
ATOM 657 C C . LEU A 1 88 ? -2.779 1.995 6.834 1.00 96.81 88 LEU A C 1
ATOM 659 O O . LEU A 1 88 ? -1.556 2.096 6.812 1.00 96.81 88 LEU A O 1
ATOM 663 N N . ARG A 1 89 ? -3.553 3.039 7.157 1.00 96.19 89 ARG A N 1
ATOM 664 C CA . ARG A 1 89 ? -3.040 4.419 7.281 1.00 96.19 89 ARG A CA 1
ATOM 665 C C . ARG A 1 89 ? -1.820 4.541 8.197 1.00 96.19 89 ARG A C 1
ATOM 667 O O . ARG A 1 89 ? -0.955 5.376 7.952 1.00 96.19 89 ARG A O 1
ATOM 674 N N . LYS A 1 90 ? -1.761 3.737 9.264 1.00 95.75 90 LYS A N 1
ATOM 675 C CA . LYS A 1 90 ? -0.682 3.772 10.264 1.00 95.75 90 LYS A CA 1
ATOM 676 C C . LYS A 1 90 ? 0.671 3.282 9.735 1.00 95.75 90 LYS A C 1
ATOM 678 O O . LYS A 1 90 ? 1.692 3.678 10.291 1.00 95.75 90 LYS A O 1
ATOM 683 N N . GLU A 1 91 ? 0.681 2.459 8.689 1.00 97.38 91 GLU A N 1
ATOM 684 C CA . GLU A 1 91 ? 1.891 1.873 8.085 1.00 97.38 91 GLU A CA 1
ATOM 685 C C . GLU A 1 91 ? 2.530 2.808 7.044 1.00 97.38 91 GLU A C 1
ATOM 687 O O . GLU A 1 91 ? 3.633 2.556 6.568 1.00 97.38 91 GLU A O 1
ATOM 692 N N . TRP A 1 92 ? 1.861 3.922 6.731 1.00 97.69 92 TRP A N 1
ATOM 693 C CA . TRP A 1 92 ? 2.246 4.841 5.667 1.00 97.69 92 TRP A CA 1
ATOM 694 C C . TRP A 1 92 ? 2.335 6.283 6.180 1.00 97.69 92 TRP A C 1
ATOM 696 O O . TRP A 1 92 ? 1.577 6.706 7.059 1.00 97.69 92 TRP A O 1
ATOM 706 N N . SER A 1 93 ? 3.274 7.048 5.640 1.00 97.50 93 SER A N 1
ATOM 707 C CA . SER A 1 93 ? 3.395 8.496 5.826 1.00 97.50 93 SER A CA 1
ATOM 708 C C . SER A 1 93 ? 2.759 9.173 4.621 1.00 97.50 93 SER A C 1
ATOM 710 O O . SER A 1 93 ? 3.121 8.828 3.506 1.00 97.50 93 SER A O 1
ATOM 712 N N . CYS A 1 94 ? 1.803 10.082 4.818 1.00 95.38 94 CYS A N 1
ATOM 713 C CA . CYS A 1 94 ? 1.135 10.743 3.693 1.00 95.38 94 CYS A CA 1
ATOM 714 C C . CYS A 1 94 ? 1.222 12.252 3.824 1.00 95.38 94 CYS A C 1
ATOM 716 O O . CYS A 1 94 ? 1.172 12.758 4.950 1.00 95.38 94 CYS A O 1
ATOM 718 N N . GLU A 1 95 ? 1.321 12.898 2.669 1.00 89.00 95 GLU A N 1
ATOM 719 C CA . GLU A 1 95 ? 1.495 14.336 2.461 1.00 89.00 95 GLU A CA 1
ATOM 720 C C . GLU A 1 95 ? 0.428 14.875 1.499 1.00 89.00 95 GLU A C 1
ATOM 722 O O . GLU A 1 95 ? -0.041 14.105 0.618 1.00 89.00 95 GLU A O 1
#

Secondary structure (DSSP, 8-state):
-------------------EEEESSTT--EESSSSTT-B-GGGSTT----TT-EEEEEEEEE-SS-EEEEEEEE-TTS-EEEEEEEEEGGGEEE-

Foldseek 3Di:
DDDDDDDDDPDDPPPPQFKKKFFPAFVWFKAADQDPPRGDPVQPDPRTDHRLKMWGFDDWDDDPPATKTWTFIADNVRDTDDHGIITTPVRIDID

pLDDT: mean 88.3, std 15.34, range [42.5, 98.44]

Radius of gyration: 19.42 Å; chains: 1; bounding box: 42×70×28 Å

Organism: Rhizobium leguminosarum (NCBI:txid384)

Sequence (95 aa):
MKYAILIAALVAPSVASAETCYPKDNSARILSSASPNDIHPDWRGDSYVGTSWSFVVHGKAEDGTGKYLRGNLMSPRGGLVNADVYILRKEWSCE